Protein AF-A0A942BT96-F1 (afdb_monomer_lite)

Sequence (94 aa):
MSWFSRKPKRSMTAAAWARPEMSVTFRAEIMPGRTREERTFKIAKVFPNGRVTLYDFLGEHREGAFEPINFLREKARASLDGNDPADGKDPDIG

Radius of gyration: 20.71 Å; chains: 1; bounding box: 32×85×43 Å

Foldseek 3Di:
DDDDPPDPDQLCPLVPQDDAQDKWFFDCVVPPPDDRVRRIFGWHDTDSVNWTDTPPDDDTHHPVRTDHDPVVVSVVVVVVVPDDPPPPDDDDDD

pLDDT: mean 77.4, std 19.16, range [46.38, 97.81]

Secondary structure (DSSP, 8-state):
-----------TTTTTT--TT-EEEB-TTTSTT--TTTTEEEEEEE-TTSEEEETTEEEEEEGGGB----HHHHHHHHHHSS------------

Structure (mmCIF, N/CA/C/O backbone):
data_AF-A0A942BT96-F1
#
_entry.id   AF-A0A942BT96-F1
#
loop_
_atom_site.group_PDB
_atom_site.id
_atom_site.type_symbol
_atom_site.label_atom_id
_atom_site.label_alt_id
_atom_site.label_comp_id
_atom_site.label_asym_id
_atom_site.label_entity_id
_atom_site.label_seq_id
_atom_site.pdbx_PDB_ins_code
_atom_site.Cartn_x
_atom_site.Cartn_y
_atom_site.Cartn_z
_atom_site.occupancy
_atom_site.B_iso_or_equiv
_atom_site.auth_seq_id
_atom_site.auth_comp_id
_atom_site.auth_asym_id
_atom_site.auth_atom_id
_atom_site.pdbx_PDB_model_num
ATOM 1 N N . MET A 1 1 ? 20.713 -33.204 -28.687 1.00 46.38 1 MET A N 1
ATOM 2 C CA . MET A 1 1 ? 20.780 -32.085 -27.722 1.00 46.38 1 MET A CA 1
ATOM 3 C C . MET A 1 1 ? 20.427 -30.803 -28.458 1.00 46.38 1 MET A C 1
ATOM 5 O O . MET A 1 1 ? 21.168 -30.415 -29.348 1.00 46.38 1 MET A O 1
ATOM 9 N N . SER A 1 2 ? 19.296 -30.170 -28.150 1.00 49.56 2 SER A N 1
ATOM 10 C CA . SER A 1 2 ? 19.042 -28.792 -28.578 1.00 49.56 2 SER A CA 1
ATOM 11 C C . SER A 1 2 ? 18.363 -28.047 -27.442 1.00 49.56 2 SER A C 1
ATOM 13 O O . SER A 1 2 ? 17.317 -28.451 -26.938 1.00 49.56 2 SER A O 1
ATOM 15 N N . TRP A 1 3 ? 19.077 -27.022 -26.993 1.00 59.47 3 TRP A N 1
ATOM 16 C CA . TRP A 1 3 ? 18.808 -26.171 -25.850 1.00 59.47 3 TRP A CA 1
ATOM 17 C C . TRP A 1 3 ? 17.520 -25.378 -26.069 1.00 59.47 3 TRP A C 1
ATOM 19 O O . TRP A 1 3 ? 17.435 -24.508 -26.934 1.00 59.47 3 TRP A O 1
ATOM 29 N N . PHE A 1 4 ? 16.513 -25.675 -25.254 1.00 56.53 4 PHE A N 1
ATOM 30 C CA . PHE A 1 4 ? 15.266 -24.928 -25.186 1.00 56.53 4 PHE A CA 1
ATOM 31 C C . PHE A 1 4 ? 15.522 -23.487 -24.720 1.00 56.53 4 PHE A C 1
ATOM 33 O O . PHE A 1 4 ? 15.538 -23.208 -23.521 1.00 56.53 4 PHE A O 1
ATOM 40 N N . SER A 1 5 ? 15.634 -22.546 -25.654 1.00 65.44 5 SER A N 1
ATOM 41 C CA . SER A 1 5 ? 15.517 -21.116 -25.354 1.00 65.44 5 SER A CA 1
ATOM 42 C C . SER A 1 5 ? 14.047 -20.760 -25.128 1.00 65.44 5 SER A C 1
ATOM 44 O O . SER A 1 5 ? 13.372 -20.199 -25.994 1.00 65.44 5 SER A O 1
ATOM 46 N N . ARG A 1 6 ? 13.524 -21.099 -23.943 1.00 60.88 6 ARG A N 1
ATOM 47 C CA . ARG A 1 6 ? 12.243 -20.567 -23.463 1.00 60.88 6 ARG A CA 1
ATOM 48 C C . ARG A 1 6 ? 12.425 -19.079 -23.177 1.00 60.88 6 ARG A C 1
ATOM 50 O O . ARG A 1 6 ? 12.892 -18.699 -22.109 1.00 60.88 6 ARG A O 1
ATOM 57 N N . LYS A 1 7 ? 12.040 -18.232 -24.135 1.00 59.62 7 LYS A N 1
ATOM 58 C CA . LYS A 1 7 ? 11.793 -16.805 -23.884 1.00 59.62 7 LYS A CA 1
ATOM 59 C C . LYS A 1 7 ? 10.840 -16.698 -22.683 1.00 59.62 7 LYS A C 1
ATOM 61 O O . LYS A 1 7 ? 9.762 -17.299 -22.744 1.00 59.62 7 LYS A O 1
ATOM 66 N N . PRO A 1 8 ? 11.191 -15.983 -21.600 1.00 55.62 8 PRO A N 1
ATOM 67 C CA . PRO A 1 8 ? 10.271 -15.788 -20.493 1.00 55.62 8 PRO A CA 1
ATOM 68 C C . PRO A 1 8 ? 9.047 -15.041 -21.025 1.00 55.62 8 PRO A C 1
ATOM 70 O O . PRO A 1 8 ? 9.133 -13.909 -21.502 1.00 55.62 8 PRO A O 1
ATOM 73 N N . LYS A 1 9 ? 7.902 -15.724 -21.002 1.00 50.88 9 LYS A N 1
ATOM 74 C CA . LYS A 1 9 ? 6.590 -15.149 -21.291 1.00 50.88 9 LYS A CA 1
ATOM 75 C C . LYS A 1 9 ? 6.412 -14.016 -20.278 1.00 50.88 9 LYS A C 1
ATOM 77 O O . LYS A 1 9 ? 6.278 -14.296 -19.090 1.00 50.88 9 LYS A O 1
ATOM 82 N N . ARG A 1 10 ? 6.487 -12.752 -20.716 1.00 53.31 10 ARG A N 1
ATOM 83 C CA . ARG A 1 10 ? 6.117 -11.595 -19.886 1.00 53.31 10 ARG A CA 1
ATOM 84 C C . ARG A 1 10 ? 4.725 -11.890 -19.333 1.00 53.31 10 ARG A C 1
ATOM 86 O O . ARG A 1 10 ? 3.770 -11.954 -20.106 1.00 53.31 10 ARG A O 1
ATOM 93 N N . SER A 1 11 ? 4.624 -12.162 -18.035 1.00 48.75 11 SER A N 1
ATOM 94 C CA . SER A 1 11 ? 3.346 -12.384 -17.373 1.00 48.75 11 SER A CA 1
ATOM 95 C C . SER A 1 11 ? 2.603 -11.052 -17.366 1.00 48.75 11 SER A C 1
ATOM 97 O O . SER A 1 11 ? 2.797 -10.205 -16.503 1.00 48.75 11 SER A O 1
ATOM 99 N N . MET A 1 12 ? 1.752 -10.845 -18.372 1.00 50.88 12 MET A N 1
ATOM 100 C CA . MET A 1 12 ? 0.878 -9.670 -18.467 1.00 50.88 12 MET A CA 1
ATOM 101 C C . MET A 1 12 ? -0.098 -9.562 -17.280 1.00 50.88 12 MET A C 1
ATOM 103 O O . MET A 1 12 ? -0.777 -8.557 -17.134 1.00 50.88 12 MET A O 1
ATOM 107 N N . THR A 1 13 ? -0.163 -10.572 -16.411 1.00 52.28 13 THR A N 1
ATOM 108 C CA . THR A 1 13 ? -1.025 -10.622 -15.229 1.00 52.28 13 THR A CA 1
ATOM 109 C C . THR A 1 13 ? -0.520 -9.794 -14.050 1.00 52.28 13 THR A C 1
ATOM 111 O O . THR A 1 13 ? -1.339 -9.227 -13.336 1.00 52.28 13 THR A O 1
ATOM 114 N N . ALA A 1 14 ? 0.795 -9.656 -13.846 1.00 52.19 14 ALA A N 1
ATOM 115 C CA . ALA A 1 14 ? 1.317 -8.805 -12.767 1.00 52.19 14 ALA A CA 1
ATOM 116 C C . ALA A 1 14 ? 1.113 -7.306 -13.057 1.00 52.19 14 ALA A C 1
ATOM 118 O O . ALA A 1 14 ? 0.981 -6.511 -12.134 1.00 52.19 14 ALA A O 1
ATOM 119 N N . ALA A 1 15 ? 1.037 -6.937 -14.340 1.00 56.44 15 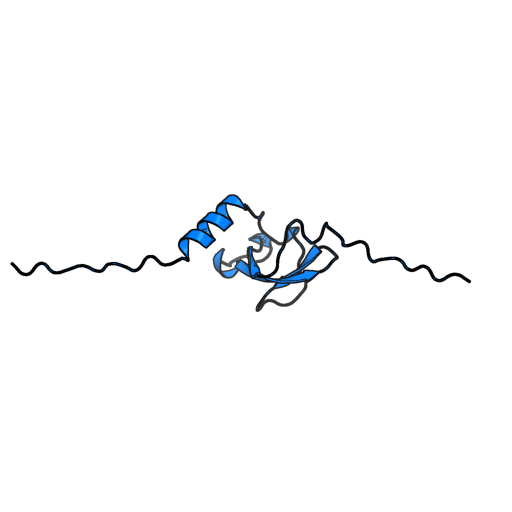ALA A N 1
ATOM 120 C CA . ALA A 1 15 ? 0.823 -5.562 -14.784 1.00 56.44 15 ALA A CA 1
ATOM 121 C C . ALA A 1 15 ? -0.637 -5.080 -14.658 1.00 56.44 15 ALA A C 1
ATOM 123 O O . ALA A 1 15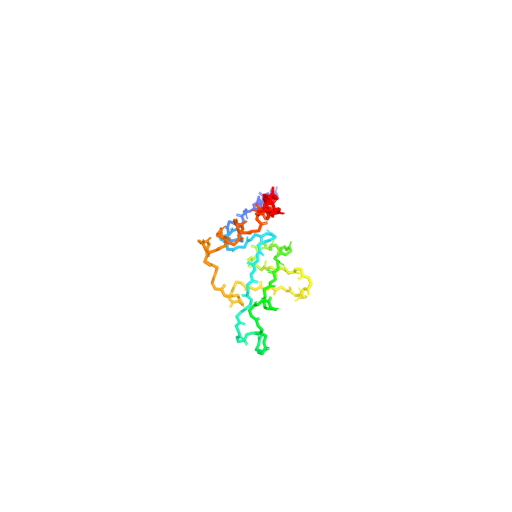 ? -0.897 -3.906 -14.897 1.00 56.44 15 ALA A O 1
ATOM 124 N N . ALA A 1 16 ? -1.596 -5.958 -14.333 1.00 72.44 16 ALA A N 1
ATOM 125 C CA . ALA A 1 16 ? -3.017 -5.627 -14.444 1.00 72.44 16 ALA A CA 1
ATOM 126 C C . ALA A 1 16 ? -3.564 -4.787 -13.272 1.00 72.44 16 ALA A C 1
ATOM 128 O O . ALA A 1 16 ? -4.401 -3.919 -13.507 1.00 72.44 16 ALA A O 1
ATOM 129 N N . TRP A 1 17 ? -3.104 -5.020 -12.034 1.00 86.44 17 TRP A N 1
ATOM 130 C CA . TRP A 1 17 ? -3.676 -4.378 -10.835 1.00 86.44 17 TRP A CA 1
ATOM 131 C C . TRP A 1 17 ? -2.703 -3.463 -10.079 1.00 86.44 17 TRP A C 1
ATOM 133 O O . TRP A 1 17 ? -3.141 -2.565 -9.368 1.00 86.44 17 TRP A O 1
ATOM 143 N N . ALA A 1 18 ? -1.393 -3.665 -10.236 1.00 89.44 18 ALA A N 1
ATOM 144 C CA . ALA A 1 18 ? -0.365 -2.981 -9.461 1.00 89.44 18 ALA A CA 1
ATOM 145 C C . ALA A 1 18 ? 0.710 -2.371 -10.359 1.00 89.44 18 ALA A C 1
ATOM 147 O O . ALA A 1 18 ? 1.140 -2.966 -11.349 1.00 89.44 18 ALA A O 1
ATOM 148 N N . ARG A 1 19 ? 1.212 -1.206 -9.950 1.00 91.12 19 ARG A N 1
ATOM 149 C CA . ARG A 1 19 ? 2.405 -0.568 -10.517 1.00 91.12 19 ARG A CA 1
ATOM 150 C C . ARG A 1 19 ? 3.289 -0.030 -9.385 1.00 91.12 19 ARG A C 1
ATOM 152 O O . ARG A 1 19 ? 2.751 0.297 -8.330 1.00 91.12 19 ARG A O 1
ATOM 159 N N . PRO A 1 20 ? 4.613 0.081 -9.575 1.00 92.69 20 PRO A N 1
ATOM 160 C CA . PRO A 1 20 ? 5.460 0.836 -8.651 1.00 92.69 20 PRO A CA 1
ATOM 161 C C . PRO A 1 20 ? 4.934 2.264 -8.442 1.00 92.69 20 PRO A C 1
ATOM 163 O O . PRO A 1 20 ? 4.295 2.817 -9.337 1.00 92.69 20 PRO A O 1
ATOM 166 N N . GLU A 1 21 ? 5.187 2.839 -7.268 1.00 92.62 21 GLU A N 1
ATOM 167 C CA . GLU A 1 21 ? 4.731 4.163 -6.805 1.00 92.62 21 GLU A CA 1
ATOM 168 C C . GLU A 1 21 ? 3.217 4.335 -6.592 1.00 92.62 21 GLU A C 1
ATOM 170 O O . GLU A 1 21 ? 2.791 5.336 -6.016 1.00 92.62 21 GLU A O 1
ATOM 175 N N . MET A 1 22 ? 2.384 3.369 -6.989 1.00 90.94 22 MET A N 1
ATOM 176 C CA . MET A 1 22 ? 0.938 3.431 -6.757 1.00 90.94 22 MET A CA 1
ATOM 177 C C . MET A 1 22 ? 0.604 3.251 -5.279 1.00 90.94 22 MET A C 1
ATOM 179 O O . MET A 1 22 ? 1.151 2.380 -4.598 1.00 90.94 22 MET A O 1
ATOM 183 N N . SER A 1 23 ? -0.329 4.070 -4.798 1.00 93.12 23 SER A N 1
ATOM 184 C CA . SER A 1 23 ? -0.877 3.948 -3.453 1.00 93.12 23 SER A CA 1
ATOM 185 C C . SER A 1 23 ? -1.911 2.832 -3.385 1.00 93.12 23 SER A C 1
ATOM 187 O O . SER A 1 23 ? -2.842 2.782 -4.186 1.00 93.12 23 SER A O 1
ATOM 189 N N . VAL A 1 24 ? -1.780 1.975 -2.381 1.00 93.81 24 VAL A N 1
ATOM 190 C CA . VAL A 1 24 ? -2.731 0.914 -2.054 1.00 93.81 24 VAL A CA 1
ATOM 191 C C . VAL A 1 24 ? -3.091 0.992 -0.582 1.00 93.81 24 VAL A C 1
ATOM 193 O O . VAL A 1 24 ? -2.255 1.323 0.254 1.00 93.81 24 VAL A O 1
ATOM 196 N N . THR A 1 25 ? -4.341 0.686 -0.259 1.00 95.62 25 THR A N 1
ATOM 197 C CA . THR A 1 25 ? -4.847 0.732 1.114 1.00 95.62 25 THR A CA 1
ATOM 198 C C . THR A 1 25 ? -5.146 -0.685 1.573 1.00 95.62 25 THR A C 1
ATOM 200 O O . THR A 1 25 ? -5.927 -1.374 0.923 1.00 95.62 25 THR A O 1
ATOM 203 N N . PHE A 1 26 ? -4.545 -1.145 2.672 1.00 96.56 26 PHE A N 1
ATOM 204 C CA . PHE A 1 26 ? -4.896 -2.440 3.266 1.00 96.56 26 PHE A CA 1
ATOM 205 C C . PHE A 1 26 ? -6.345 -2.447 3.739 1.00 96.56 26 PHE A C 1
ATOM 207 O O . PHE A 1 26 ? -6.826 -1.439 4.255 1.00 96.56 26 PHE A O 1
ATOM 214 N N . ARG A 1 27 ? -7.031 -3.588 3.633 1.00 96.31 27 ARG A N 1
ATOM 215 C CA . ARG A 1 27 ? -8.401 -3.732 4.147 1.00 96.31 27 ARG A CA 1
ATOM 216 C C . ARG A 1 27 ? -8.440 -3.595 5.677 1.00 96.31 27 ARG A C 1
ATOM 218 O O . ARG A 1 27 ? -7.472 -3.921 6.367 1.00 96.31 27 ARG A O 1
ATOM 225 N N . ALA A 1 28 ? -9.557 -3.104 6.210 1.00 96.00 28 ALA A N 1
ATOM 226 C CA . ALA A 1 28 ? -9.682 -2.761 7.629 1.00 96.00 28 ALA A CA 1
ATOM 227 C C . ALA A 1 28 ? -9.547 -3.985 8.547 1.00 96.00 28 ALA A C 1
ATOM 229 O O . ALA A 1 28 ? -9.023 -3.875 9.648 1.00 96.00 28 ALA A O 1
ATOM 230 N N . GLU A 1 29 ? -9.956 -5.161 8.077 1.00 96.44 29 GLU A N 1
ATOM 231 C CA . GLU A 1 29 ? -9.803 -6.425 8.799 1.00 96.44 29 GLU A CA 1
ATOM 232 C C . GLU A 1 29 ? -8.352 -6.910 8.905 1.00 96.44 29 GLU A C 1
ATOM 234 O O . GLU A 1 29 ? -8.048 -7.712 9.782 1.00 96.44 29 GLU A O 1
ATOM 239 N N . ILE A 1 30 ? -7.456 -6.444 8.030 1.00 94.50 30 ILE A N 1
ATOM 240 C CA . ILE A 1 30 ? -6.032 -6.809 8.072 1.00 94.50 30 ILE A CA 1
ATOM 241 C C . ILE A 1 30 ? -5.277 -5.890 9.030 1.00 94.50 30 ILE A C 1
ATOM 243 O O . ILE A 1 30 ? -4.345 -6.324 9.703 1.00 94.50 30 ILE A O 1
ATOM 247 N N . MET A 1 31 ? -5.694 -4.627 9.116 1.00 93.00 31 MET A N 1
ATOM 248 C CA . MET A 1 31 ? -5.120 -3.627 10.013 1.00 93.00 31 MET A CA 1
ATOM 249 C C . MET A 1 31 ? -6.216 -2.984 10.878 1.00 93.00 31 MET A C 1
ATOM 251 O O . MET A 1 31 ? -6.565 -1.817 10.674 1.00 93.00 31 MET A O 1
ATOM 255 N N . PRO A 1 32 ? -6.787 -3.729 11.840 1.00 94.00 32 PRO A N 1
ATOM 256 C CA . PRO A 1 32 ? -7.824 -3.198 12.713 1.00 94.00 32 PRO A CA 1
ATOM 257 C C . PRO A 1 32 ? -7.283 -2.058 13.585 1.00 94.00 32 PRO A C 1
ATOM 259 O O . PRO A 1 32 ? -6.106 -2.026 13.941 1.00 94.00 32 PRO A O 1
ATOM 262 N N . GLY A 1 33 ? -8.153 -1.107 13.930 1.00 95.88 33 GLY A N 1
ATOM 263 C CA . GLY A 1 33 ? -7.794 0.041 14.771 1.00 95.88 33 GLY A CA 1
ATOM 264 C C . GLY A 1 33 ? -6.917 1.096 14.088 1.00 95.88 33 GLY A C 1
ATOM 265 O O . GLY A 1 33 ? -6.499 2.040 14.750 1.00 95.88 33 GLY A O 1
ATOM 266 N N . ARG A 1 34 ? -6.648 0.964 12.782 1.00 95.38 34 ARG A N 1
ATOM 267 C CA . ARG A 1 34 ? -5.914 1.953 11.983 1.00 95.38 34 ARG A CA 1
ATOM 268 C C . ARG A 1 34 ? -6.844 2.724 11.058 1.00 95.38 34 ARG A C 1
ATOM 270 O O . ARG A 1 34 ? -7.724 2.151 10.402 1.00 95.38 34 ARG A O 1
ATOM 277 N N . THR A 1 35 ? -6.608 4.028 10.970 1.00 94.81 35 THR A N 1
ATOM 278 C CA . THR A 1 35 ? -7.262 4.904 9.993 1.00 94.81 35 THR A CA 1
ATOM 279 C C . THR A 1 35 ? -6.933 4.471 8.566 1.00 94.81 35 THR A C 1
ATOM 281 O O . THR A 1 35 ? -6.046 3.653 8.316 1.00 94.81 35 THR A O 1
ATOM 284 N N . ARG A 1 36 ? -7.683 4.980 7.588 1.00 92.19 36 ARG A N 1
ATOM 285 C CA . ARG A 1 36 ? -7.448 4.627 6.184 1.00 92.19 36 ARG A CA 1
ATOM 286 C C . ARG A 1 36 ? -6.079 5.121 5.713 1.00 92.19 36 ARG A C 1
ATOM 288 O O . ARG A 1 36 ? -5.398 4.433 4.956 1.00 92.19 36 ARG A O 1
ATOM 295 N N . GLU A 1 37 ? -5.693 6.300 6.170 1.00 92.88 37 GLU A N 1
ATOM 296 C CA . GLU A 1 37 ? -4.440 6.975 5.858 1.00 92.88 37 GLU A CA 1
ATOM 297 C C . GLU A 1 37 ? -3.255 6.148 6.369 1.00 92.88 37 GLU A C 1
ATOM 299 O O . GLU A 1 37 ? -2.360 5.837 5.593 1.00 92.88 37 GLU A O 1
ATOM 304 N N . GLU A 1 38 ? -3.314 5.672 7.617 1.00 95.31 38 GLU A N 1
ATOM 305 C CA . GLU A 1 38 ? -2.302 4.773 8.199 1.00 95.31 38 GLU A CA 1
ATOM 306 C C . GLU A 1 38 ? -2.238 3.395 7.523 1.00 95.31 38 GLU A C 1
ATOM 308 O O . GLU A 1 38 ? -1.220 2.711 7.601 1.00 95.31 38 GLU A O 1
ATOM 313 N N . ARG A 1 39 ? -3.325 2.964 6.873 1.00 95.62 39 ARG A N 1
ATOM 314 C CA . ARG A 1 39 ? -3.382 1.717 6.093 1.00 95.62 39 ARG A CA 1
ATOM 315 C C . ARG A 1 39 ? -2.946 1.897 4.641 1.00 95.62 39 ARG A C 1
ATOM 317 O O . ARG A 1 39 ? -2.951 0.916 3.895 1.00 95.62 39 ARG A O 1
ATOM 324 N N . THR A 1 40 ? -2.634 3.119 4.213 1.00 95.25 40 THR A N 1
ATOM 325 C CA . THR A 1 40 ? -2.280 3.428 2.827 1.00 95.25 40 THR A CA 1
ATOM 326 C C . THR A 1 40 ? -0.771 3.500 2.660 1.00 95.25 40 THR A C 1
ATOM 328 O O . THR A 1 40 ? -0.101 4.309 3.289 1.00 95.25 40 THR A O 1
ATOM 331 N N . PHE A 1 41 ? -0.245 2.682 1.756 1.00 95.75 41 PHE A N 1
ATOM 332 C CA . PHE A 1 41 ? 1.182 2.568 1.470 1.00 95.75 41 PHE A CA 1
ATOM 333 C C . PHE A 1 41 ? 1.439 2.714 -0.025 1.00 95.75 41 PHE A C 1
ATOM 335 O O . PHE A 1 41 ? 0.550 2.485 -0.845 1.00 95.75 41 PHE A O 1
ATOM 342 N N . LYS A 1 42 ? 2.672 3.063 -0.393 1.00 95.81 42 LYS A N 1
ATOM 343 C CA . LYS A 1 42 ? 3.120 3.053 -1.789 1.00 95.81 42 LYS A CA 1
ATOM 344 C C . LYS A 1 42 ? 3.763 1.715 -2.137 1.00 95.81 42 LYS A C 1
ATOM 346 O O . LYS A 1 42 ? 4.532 1.162 -1.350 1.00 95.81 42 LYS A O 1
ATOM 351 N N . ILE A 1 43 ? 3.480 1.214 -3.334 1.00 95.69 43 ILE A N 1
ATOM 352 C CA . ILE A 1 43 ? 4.124 0.017 -3.877 1.00 95.69 43 ILE A CA 1
ATOM 353 C C . ILE A 1 43 ? 5.577 0.333 -4.238 1.00 95.69 43 ILE A C 1
ATOM 355 O O . ILE A 1 43 ? 5.833 1.192 -5.076 1.00 95.69 43 ILE A O 1
ATOM 359 N N . ALA A 1 44 ? 6.517 -0.422 -3.672 1.00 96.75 44 ALA A N 1
ATOM 360 C CA . ALA A 1 44 ? 7.939 -0.329 -4.001 1.00 96.75 44 ALA A CA 1
ATOM 361 C C . ALA A 1 44 ? 8.308 -1.209 -5.204 1.00 96.75 44 ALA A C 1
ATOM 363 O O . ALA A 1 44 ? 9.031 -0.791 -6.107 1.00 96.75 44 ALA A O 1
ATOM 364 N N . LYS A 1 45 ? 7.807 -2.450 -5.248 1.00 94.75 45 LYS A N 1
ATOM 365 C CA . LYS A 1 45 ? 8.103 -3.394 -6.335 1.00 94.75 45 LYS A CA 1
ATOM 366 C C . LYS A 1 45 ? 6.930 -4.324 -6.598 1.00 94.75 45 LYS A C 1
ATOM 368 O O . LYS A 1 45 ? 6.284 -4.793 -5.667 1.00 94.75 45 LYS A O 1
ATOM 373 N N . VAL A 1 46 ? 6.715 -4.639 -7.875 1.00 94.12 46 VAL A N 1
ATOM 374 C CA . VAL A 1 46 ? 5.747 -5.644 -8.333 1.00 94.12 46 VAL A CA 1
ATOM 375 C C . VAL A 1 46 ? 6.501 -6.873 -8.835 1.00 94.12 46 VAL A C 1
ATOM 377 O O . VAL A 1 46 ? 7.415 -6.765 -9.655 1.00 94.12 46 VAL A O 1
ATOM 380 N N . PHE A 1 47 ? 6.128 -8.049 -8.341 1.00 92.19 47 PHE A N 1
ATOM 381 C CA . PHE A 1 47 ? 6.731 -9.321 -8.722 1.00 92.19 4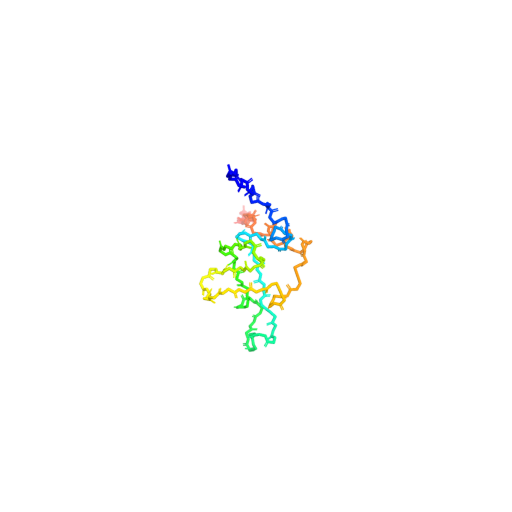7 PHE A CA 1
ATOM 382 C C . PHE A 1 47 ? 5.943 -10.005 -9.849 1.00 92.19 47 PHE A C 1
ATOM 384 O O . PHE A 1 47 ? 4.725 -9.841 -9.945 1.00 92.19 47 PHE A O 1
ATOM 391 N N . PRO A 1 48 ? 6.589 -10.853 -10.676 1.00 86.75 48 PRO A N 1
ATOM 392 C CA . PRO A 1 48 ? 5.923 -11.540 -11.789 1.00 86.75 48 PRO A CA 1
ATOM 393 C C . PRO A 1 48 ? 4.751 -12.450 -11.388 1.00 86.75 48 PRO A C 1
ATOM 395 O O . PRO A 1 48 ? 3.929 -12.787 -12.241 1.00 86.75 48 PRO A O 1
ATOM 398 N N . ASN A 1 49 ? 4.687 -12.855 -10.114 1.00 86.69 49 ASN A N 1
ATOM 399 C CA . ASN A 1 49 ? 3.624 -13.669 -9.518 1.00 86.69 49 ASN A CA 1
ATOM 400 C C . ASN A 1 49 ? 2.418 -12.837 -9.026 1.00 86.69 49 ASN A C 1
ATOM 402 O O . ASN A 1 49 ? 1.504 -13.399 -8.424 1.00 86.69 49 ASN A O 1
ATOM 406 N N . GLY A 1 50 ? 2.424 -11.518 -9.246 1.00 88.00 50 GLY A N 1
ATOM 407 C CA . GLY A 1 50 ? 1.367 -10.602 -8.820 1.00 88.00 50 GLY A CA 1
ATOM 408 C C . GLY A 1 50 ? 1.428 -10.201 -7.345 1.00 88.00 50 GLY A C 1
ATOM 409 O O . GLY A 1 50 ? 0.461 -9.628 -6.854 1.00 88.00 50 GLY A O 1
ATOM 410 N N . ARG A 1 51 ? 2.517 -10.506 -6.627 1.00 94.12 51 ARG A N 1
ATOM 411 C CA . ARG A 1 51 ? 2.779 -9.967 -5.284 1.00 94.12 51 ARG A CA 1
ATOM 412 C C . ARG A 1 51 ? 3.472 -8.610 -5.356 1.00 94.12 51 ARG A C 1
ATOM 414 O O . ARG A 1 51 ? 4.127 -8.300 -6.352 1.00 94.12 51 ARG A O 1
ATOM 421 N N . VAL A 1 52 ? 3.370 -7.833 -4.283 1.00 95.81 52 VAL A N 1
ATOM 422 C CA . VAL A 1 52 ? 4.031 -6.529 -4.146 1.00 95.81 52 VAL A CA 1
ATOM 423 C C . VAL A 1 52 ? 4.796 -6.415 -2.834 1.00 95.81 52 VAL A C 1
ATOM 425 O O . VAL A 1 52 ? 4.383 -6.985 -1.825 1.00 95.81 52 VAL A O 1
ATOM 428 N N . THR A 1 53 ? 5.881 -5.648 -2.839 1.00 97.75 53 THR A N 1
ATOM 429 C CA . THR A 1 53 ? 6.451 -5.059 -1.619 1.00 97.75 53 THR A CA 1
ATOM 430 C C . THR A 1 53 ? 6.070 -3.589 -1.546 1.00 97.75 53 THR A C 1
ATOM 432 O O . THR A 1 53 ? 5.808 -2.948 -2.568 1.00 97.75 53 THR A O 1
ATOM 435 N N . LEU A 1 54 ? 6.044 -3.055 -0.333 1.00 97.81 54 LEU A N 1
ATOM 436 C CA . LEU A 1 54 ? 5.635 -1.687 -0.044 1.00 97.81 54 LEU A CA 1
ATOM 437 C C . LEU A 1 54 ? 6.819 -0.903 0.526 1.00 97.81 54 LEU A C 1
ATOM 439 O O . LEU A 1 54 ? 7.733 -1.493 1.106 1.00 97.81 54 LEU A O 1
ATOM 443 N N . TYR A 1 55 ? 6.802 0.416 0.362 1.00 97.56 55 TYR A N 1
ATOM 444 C CA . TYR A 1 55 ? 7.713 1.281 1.108 1.00 97.56 55 TYR A CA 1
ATOM 445 C C . TYR A 1 55 ? 7.362 1.243 2.595 1.00 97.56 55 TYR A C 1
ATO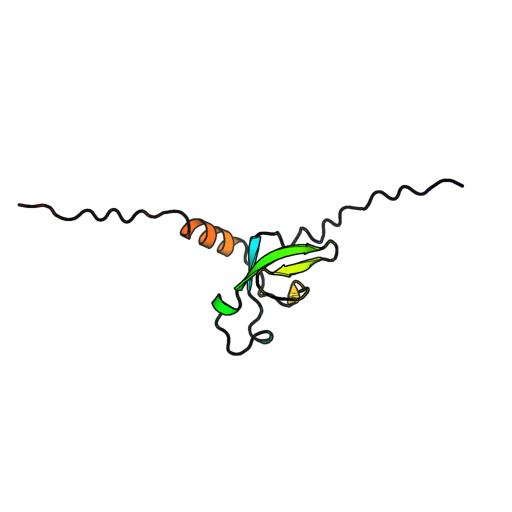M 447 O O . TYR A 1 55 ? 6.183 1.216 2.951 1.00 97.56 55 TYR A O 1
ATOM 455 N N . ASP A 1 56 ? 8.395 1.191 3.439 1.00 94.50 56 ASP A N 1
ATOM 456 C CA . ASP A 1 56 ? 8.297 1.228 4.905 1.00 94.50 56 ASP A CA 1
ATOM 457 C C . ASP A 1 56 ? 7.404 0.139 5.532 1.00 94.50 56 ASP A C 1
ATOM 459 O O . ASP A 1 56 ? 7.024 0.224 6.700 1.00 94.50 56 ASP A O 1
ATOM 463 N N . PHE A 1 57 ? 7.091 -0.924 4.782 1.00 95.56 57 PHE A N 1
ATOM 464 C CA . PHE A 1 57 ? 6.284 -2.039 5.264 1.00 95.56 57 PHE A CA 1
ATOM 465 C C . PHE A 1 57 ? 6.814 -3.378 4.749 1.00 95.56 57 PHE A C 1
ATOM 467 O O . PHE A 1 57 ? 6.905 -3.633 3.546 1.00 95.56 57 PHE A O 1
ATOM 474 N N . LEU A 1 58 ? 7.185 -4.247 5.689 1.00 95.00 58 LEU A N 1
ATOM 475 C CA . LEU A 1 58 ? 7.887 -5.492 5.397 1.00 95.00 58 LEU A CA 1
ATOM 476 C C . LEU A 1 58 ? 6.958 -6.564 4.802 1.00 95.00 58 LEU A C 1
ATOM 478 O O . LEU A 1 58 ? 5.759 -6.627 5.081 1.00 95.00 58 LEU A O 1
ATOM 482 N N . GLY A 1 59 ? 7.550 -7.456 4.007 1.00 95.94 59 GLY A N 1
ATOM 483 C CA . GLY A 1 59 ? 6.885 -8.635 3.450 1.00 95.94 59 GLY A CA 1
ATOM 484 C C . GLY A 1 59 ? 6.274 -8.444 2.058 1.00 95.94 59 GLY A C 1
ATOM 485 O O . GLY A 1 59 ? 6.231 -7.346 1.505 1.00 95.94 59 GLY A O 1
ATOM 486 N N . GLU A 1 60 ? 5.821 -9.562 1.486 1.00 96.50 60 GLU A N 1
ATOM 487 C CA . GLU A 1 60 ? 5.163 -9.615 0.179 1.00 96.50 60 GLU A CA 1
ATOM 488 C C . GLU A 1 60 ? 3.649 -9.785 0.317 1.00 96.50 60 GLU A C 1
ATOM 490 O O . GLU A 1 60 ? 3.168 -10.747 0.924 1.00 96.50 60 GLU A O 1
ATOM 495 N N . HIS A 1 61 ? 2.898 -8.925 -0.363 1.00 96.12 61 HIS A N 1
ATOM 496 C CA . HIS A 1 61 ? 1.446 -8.826 -0.236 1.00 96.12 61 HIS A CA 1
ATOM 497 C C . HIS A 1 61 ? 0.745 -9.175 -1.545 1.00 96.12 61 HIS A C 1
ATOM 499 O O . HIS A 1 61 ? 1.287 -8.968 -2.630 1.00 96.12 61 HIS A O 1
ATOM 505 N N . ARG A 1 62 ? -0.463 -9.736 -1.451 1.00 94.81 62 ARG A N 1
ATOM 506 C CA . ARG A 1 62 ? -1.314 -10.071 -2.607 1.00 94.81 62 ARG A CA 1
ATOM 507 C C . ARG A 1 62 ? -2.430 -9.040 -2.734 1.00 94.81 62 ARG A C 1
ATOM 509 O O . ARG A 1 62 ? -2.847 -8.485 -1.727 1.00 94.81 62 ARG A O 1
ATOM 516 N N . GLU A 1 63 ? -2.964 -8.878 -3.940 1.00 93.69 63 GLU A N 1
ATOM 517 C CA . GLU A 1 63 ? -4.080 -7.969 -4.248 1.00 93.69 63 GLU A CA 1
ATOM 518 C C . GLU A 1 63 ? -5.232 -8.037 -3.231 1.00 93.69 63 GLU A C 1
ATOM 520 O O . GLU A 1 63 ? -5.665 -7.012 -2.723 1.00 93.69 63 GLU A O 1
ATOM 525 N N . GLY A 1 64 ? -5.673 -9.243 -2.852 1.00 93.19 64 GLY A N 1
ATOM 526 C CA . GLY A 1 64 ? -6.796 -9.432 -1.921 1.00 93.19 64 GLY A CA 1
ATOM 527 C C . GLY A 1 64 ? -6.570 -8.924 -0.488 1.00 93.19 64 GLY A C 1
ATOM 528 O O . GLY A 1 64 ? -7.508 -8.934 0.311 1.00 93.19 64 GLY A O 1
ATOM 529 N N . ALA A 1 65 ? -5.349 -8.494 -0.152 1.00 95.44 65 ALA A N 1
ATOM 530 C CA . ALA A 1 65 ? -5.060 -7.806 1.102 1.00 95.44 65 ALA A CA 1
ATOM 531 C C . ALA A 1 65 ? -5.464 -6.321 1.077 1.00 95.44 65 ALA A C 1
ATOM 533 O O . ALA A 1 65 ? -5.573 -5.681 2.125 1.00 95.44 65 ALA A O 1
ATOM 534 N N . PHE A 1 66 ? -5.700 -5.769 -0.110 1.00 95.38 66 PHE A N 1
ATOM 535 C CA . PHE A 1 66 ? -5.985 -4.360 -0.312 1.00 95.38 66 PHE A CA 1
ATOM 536 C C . PHE A 1 66 ? -7.467 -4.119 -0.595 1.00 95.38 66 PHE A C 1
ATOM 538 O O . PHE A 1 66 ? -8.212 -5.006 -1.017 1.00 95.38 66 PHE A O 1
ATOM 545 N N . GLU A 1 67 ? -7.909 -2.901 -0.307 1.00 93.56 67 GLU A N 1
ATOM 546 C CA . GLU A 1 67 ? -9.194 -2.399 -0.767 1.00 93.56 67 GLU A CA 1
ATOM 547 C C . GLU A 1 67 ? -9.205 -2.360 -2.310 1.00 93.56 67 GLU A C 1
ATOM 549 O O . GLU A 1 67 ? -8.168 -2.080 -2.920 1.00 93.56 67 GLU A O 1
ATOM 554 N N . PRO A 1 68 ? -10.355 -2.611 -2.965 1.00 89.44 68 PRO A N 1
ATOM 555 C CA . PRO A 1 68 ? -10.457 -2.528 -4.417 1.00 89.44 68 PRO A CA 1
ATOM 556 C C . PRO A 1 68 ? -10.024 -1.151 -4.935 1.00 89.44 68 PRO A C 1
ATOM 558 O O . PRO A 1 68 ? -10.530 -0.115 -4.491 1.00 89.44 68 PRO A O 1
ATOM 561 N N . ILE A 1 69 ? -9.105 -1.132 -5.902 1.00 81.25 69 ILE A N 1
ATOM 562 C CA . ILE A 1 69 ? -8.609 0.112 -6.492 1.00 81.25 69 ILE A CA 1
ATOM 563 C C . ILE A 1 69 ? -9.684 0.677 -7.421 1.00 81.25 69 ILE A C 1
ATOM 565 O O . ILE A 1 69 ? -9.962 0.137 -8.490 1.00 81.25 69 ILE A O 1
ATOM 569 N N . ASN A 1 70 ? -10.289 1.799 -7.030 1.00 75.38 70 ASN A N 1
ATOM 570 C CA . ASN A 1 70 ? -11.159 2.554 -7.922 1.00 75.38 70 ASN A CA 1
ATOM 571 C C . ASN A 1 70 ? -10.319 3.569 -8.715 1.00 75.38 70 ASN A C 1
ATOM 573 O O . ASN A 1 70 ? -10.059 4.679 -8.244 1.00 75.38 70 ASN A O 1
ATOM 577 N N . PHE A 1 71 ? -9.892 3.182 -9.920 1.00 64.88 71 PHE A N 1
ATOM 578 C CA . PHE A 1 71 ? -8.984 3.966 -10.772 1.00 64.88 71 PHE A CA 1
ATOM 579 C C . PHE A 1 71 ? -9.496 5.382 -11.102 1.00 64.88 71 PHE A C 1
ATOM 581 O O . PHE A 1 71 ? -8.700 6.302 -11.284 1.00 64.88 71 PHE A O 1
ATOM 588 N N . LEU A 1 72 ? -10.818 5.593 -11.118 1.00 59.16 72 LEU A N 1
ATOM 589 C CA . LEU A 1 72 ? -11.430 6.917 -11.305 1.00 59.16 72 LEU A CA 1
ATOM 590 C C . LEU A 1 72 ? -11.104 7.875 -10.148 1.00 59.16 72 LEU A C 1
ATOM 592 O O . LEU A 1 72 ? -10.905 9.070 -10.360 1.00 59.16 72 LEU A O 1
ATOM 596 N N . ARG A 1 73 ? -11.009 7.347 -8.922 1.00 57.75 73 ARG A N 1
ATOM 597 C CA . ARG A 1 73 ? -10.730 8.129 -7.711 1.00 57.75 73 ARG A CA 1
ATOM 598 C C . ARG A 1 73 ? -9.245 8.436 -7.545 1.00 57.75 73 ARG A C 1
ATOM 600 O O . ARG A 1 73 ? -8.904 9.496 -7.027 1.00 57.75 73 ARG A O 1
ATOM 607 N N . GLU A 1 74 ? -8.370 7.528 -7.975 1.00 57.72 74 GLU A N 1
ATOM 608 C CA . GLU A 1 74 ? -6.917 7.739 -7.937 1.00 57.72 74 GLU A CA 1
ATOM 609 C C . GLU A 1 74 ? -6.513 8.923 -8.822 1.00 57.72 74 GLU A C 1
ATOM 611 O O . GLU A 1 74 ? -5.802 9.812 -8.359 1.00 57.72 74 GLU A O 1
ATOM 616 N N . LYS A 1 75 ? -7.059 8.998 -10.047 1.00 56.97 75 LYS A N 1
ATOM 617 C CA . LYS A 1 75 ? -6.808 10.120 -10.962 1.00 56.97 75 LYS A CA 1
ATOM 618 C C . LYS A 1 75 ? -7.189 11.462 -10.331 1.00 56.97 75 LYS A C 1
ATOM 620 O O . LYS A 1 75 ? -6.404 12.397 -10.400 1.00 56.97 75 LYS A O 1
ATOM 625 N N . ALA A 1 76 ? -8.340 11.534 -9.659 1.00 58.16 76 ALA A N 1
ATOM 626 C CA . ALA A 1 76 ? -8.785 12.751 -8.980 1.00 58.16 76 ALA A CA 1
ATOM 627 C C . ALA A 1 76 ? -7.868 13.161 -7.811 1.00 58.16 76 ALA A C 1
ATOM 629 O O . ALA A 1 76 ? -7.609 14.345 -7.635 1.00 58.16 76 ALA A O 1
ATOM 630 N N . ARG A 1 77 ? -7.334 12.205 -7.033 1.00 59.72 77 ARG A N 1
ATOM 631 C CA . ARG A 1 77 ? -6.369 12.505 -5.954 1.00 59.72 77 ARG A CA 1
ATOM 632 C C . ARG A 1 77 ? -5.023 12.975 -6.501 1.00 59.72 77 ARG A C 1
ATOM 634 O O . ARG A 1 77 ? -4.461 13.911 -5.953 1.00 59.72 77 ARG A O 1
ATOM 641 N N . ALA A 1 78 ? -4.544 12.377 -7.592 1.00 58.81 78 ALA A N 1
ATOM 642 C CA . ALA A 1 78 ? -3.330 12.832 -8.269 1.00 58.81 78 ALA A CA 1
ATOM 643 C C . ALA A 1 78 ? -3.486 14.245 -8.863 1.00 58.81 78 ALA A C 1
ATOM 645 O O . ALA A 1 78 ? -2.511 14.978 -8.961 1.00 58.81 78 ALA A O 1
ATOM 646 N N . SER A 1 79 ? -4.707 14.641 -9.240 1.00 55.06 79 SER A N 1
ATOM 647 C CA . SER A 1 79 ? -5.008 15.995 -9.726 1.00 55.06 79 SER A CA 1
ATOM 648 C C . SER A 1 79 ? -5.140 17.050 -8.620 1.00 55.06 79 SER A C 1
ATOM 650 O O . SER A 1 79 ? -5.061 18.227 -8.935 1.00 55.06 79 SER A O 1
ATOM 652 N N . LEU A 1 80 ? -5.332 16.657 -7.354 1.00 55.16 80 LEU A N 1
ATOM 653 C CA . LEU A 1 80 ? -5.460 17.577 -6.210 1.00 55.16 80 LEU A CA 1
ATOM 654 C C . LEU A 1 80 ? -4.113 17.912 -5.538 1.00 55.16 80 LEU A C 1
ATOM 656 O O . LEU A 1 80 ? -4.037 18.879 -4.794 1.00 55.16 80 LEU A O 1
ATOM 660 N N . ASP A 1 81 ? -3.060 17.127 -5.784 1.00 53.94 81 ASP A N 1
ATOM 661 C CA . ASP A 1 81 ? -1.702 17.359 -5.247 1.00 53.94 81 ASP A CA 1
ATOM 662 C C . ASP A 1 81 ? -0.875 18.331 -6.122 1.00 53.94 81 ASP A C 1
ATOM 664 O O . ASP A 1 81 ? 0.234 18.734 -5.777 1.00 53.94 81 ASP A O 1
ATOM 668 N N . GLY A 1 82 ? -1.411 18.732 -7.278 1.00 50.19 82 GLY A N 1
ATOM 669 C CA . GLY A 1 82 ? -0.773 19.679 -8.184 1.00 50.19 82 GLY A CA 1
ATOM 670 C C . GLY A 1 82 ? -1.184 21.120 -7.895 1.00 50.19 82 GLY A C 1
ATOM 671 O O . GLY A 1 82 ? -2.158 21.570 -8.473 1.00 50.19 82 GLY A O 1
ATOM 672 N N . ASN A 1 83 ? -0.406 21.825 -7.065 1.00 52.97 83 ASN A N 1
ATOM 673 C CA . ASN A 1 83 ? -0.293 23.295 -7.007 1.00 52.97 83 ASN A CA 1
ATOM 674 C C . ASN A 1 83 ? -1.591 24.102 -7.239 1.00 52.97 83 ASN A C 1
ATOM 676 O O . ASN A 1 83 ? -1.833 24.579 -8.346 1.00 52.97 83 ASN A O 1
ATOM 680 N N . ASP A 1 84 ? -2.315 24.408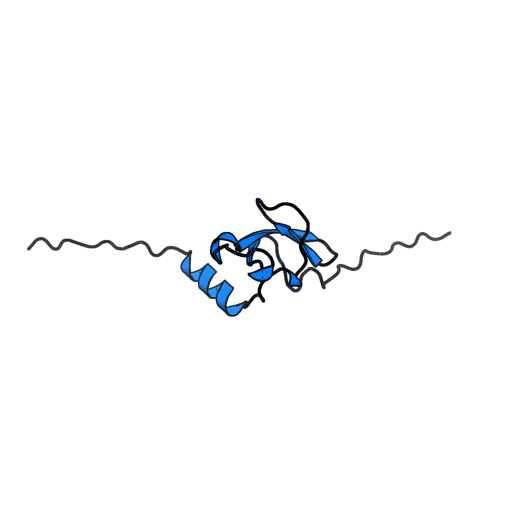 -6.164 1.00 53.06 84 ASP A N 1
ATOM 681 C CA . ASP A 1 84 ? -3.023 25.687 -6.071 1.00 53.06 84 ASP A CA 1
ATOM 682 C C . ASP A 1 84 ? -2.116 26.648 -5.286 1.00 53.06 84 ASP A C 1
ATOM 684 O O . ASP A 1 84 ? -2.038 26.544 -4.056 1.00 53.06 84 ASP A O 1
ATOM 688 N N . PRO A 1 85 ? -1.361 27.556 -5.938 1.00 49.94 85 PRO A N 1
ATOM 689 C CA . PRO A 1 85 ? -0.798 28.679 -5.215 1.00 49.94 85 PRO A CA 1
ATOM 690 C C . PRO A 1 85 ? -1.983 29.474 -4.674 1.00 49.94 85 PRO A C 1
ATOM 692 O O . PRO A 1 85 ? -2.799 29.992 -5.436 1.00 49.94 85 PRO A O 1
ATOM 695 N N . ALA A 1 86 ? -2.093 29.534 -3.349 1.00 50.66 86 ALA A N 1
ATOM 696 C CA . ALA A 1 86 ? -2.938 30.504 -2.687 1.00 50.66 86 ALA A CA 1
ATOM 697 C C . ALA A 1 86 ? -2.503 31.892 -3.178 1.00 50.66 86 ALA A C 1
ATOM 699 O O . ALA A 1 86 ? -1.496 32.429 -2.714 1.00 50.66 86 ALA A O 1
ATOM 700 N N . ASP A 1 87 ? -3.235 32.448 -4.146 1.00 52.59 87 ASP A N 1
ATOM 701 C CA . ASP A 1 87 ? -3.180 33.867 -4.479 1.00 52.59 87 ASP A CA 1
ATOM 702 C C . ASP A 1 87 ? -3.812 34.600 -3.295 1.00 52.59 87 ASP A C 1
ATOM 704 O O . ASP A 1 87 ? -4.996 34.931 -3.260 1.00 52.59 87 ASP A O 1
ATOM 708 N N . GLY A 1 88 ? -3.011 34.740 -2.240 1.00 57.66 88 GLY A N 1
ATOM 709 C CA . GLY A 1 88 ? -3.259 35.658 -1.150 1.00 57.66 88 GLY A CA 1
ATOM 710 C C . GLY A 1 88 ? -3.113 37.070 -1.688 1.00 57.66 88 GLY A C 1
ATOM 711 O O . GLY A 1 88 ? -2.071 37.697 -1.516 1.00 57.66 88 GLY A O 1
ATOM 712 N N . LYS A 1 89 ? -4.152 37.558 -2.361 1.00 50.28 89 LYS A N 1
ATOM 713 C CA . LYS A 1 89 ? -4.346 38.981 -2.604 1.00 50.28 89 LYS A CA 1
ATOM 714 C C . LYS A 1 89 ? -5.237 39.555 -1.509 1.00 50.28 89 LYS A C 1
ATOM 716 O O . LYS A 1 89 ? -6.453 39.435 -1.572 1.00 50.28 89 LYS A O 1
ATOM 721 N N . ASP A 1 90 ? -4.603 40.197 -0.538 1.00 61.62 90 ASP A N 1
ATOM 722 C CA . ASP A 1 90 ? -5.152 41.333 0.212 1.00 61.62 90 ASP A CA 1
ATOM 723 C C . ASP A 1 90 ? -3.941 42.162 0.702 1.00 61.62 90 ASP A C 1
ATOM 725 O O . ASP A 1 90 ? -2.940 41.534 1.067 1.00 61.62 90 ASP A O 1
ATOM 729 N N . PRO A 1 91 ? -3.921 43.515 0.665 1.00 55.72 91 PRO A N 1
ATOM 730 C CA . PRO A 1 91 ? -5.068 44.412 0.820 1.00 55.72 91 PRO A CA 1
ATOM 731 C C . PRO A 1 91 ? -5.191 45.533 -0.229 1.00 55.72 91 PRO A C 1
ATOM 733 O O . PRO A 1 91 ? -4.202 46.088 -0.714 1.00 55.72 91 PRO A O 1
ATOM 736 N N . ASP A 1 92 ? -6.430 45.923 -0.524 1.00 55.12 92 ASP A N 1
ATOM 737 C CA . ASP A 1 92 ? -6.739 47.219 -1.136 1.00 55.12 92 ASP A CA 1
ATOM 738 C C . ASP A 1 92 ? -6.667 48.292 -0.035 1.00 55.12 92 ASP A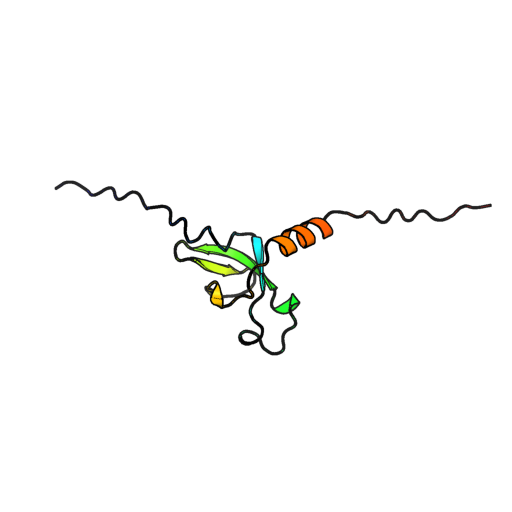 C 1
ATOM 740 O O . ASP A 1 92 ? -7.511 48.357 0.859 1.00 55.12 92 ASP A O 1
ATOM 744 N N . ILE A 1 93 ? -5.588 49.077 -0.045 1.00 53.59 93 ILE A N 1
ATOM 745 C CA . ILE A 1 93 ? -5.458 50.282 0.778 1.00 53.59 93 ILE A CA 1
ATOM 746 C C . ILE A 1 93 ? -6.230 51.390 0.056 1.00 53.59 93 ILE A C 1
ATOM 748 O O . ILE A 1 93 ? -5.741 51.926 -0.941 1.00 53.59 93 ILE A O 1
ATOM 752 N N . GLY A 1 94 ? -7.425 51.695 0.562 1.00 59.19 94 GLY A N 1
ATOM 753 C CA . GLY A 1 94 ? -8.199 52.898 0.240 1.00 59.19 94 GLY A CA 1
ATOM 754 C C . GLY A 1 94 ? -7.915 54.046 1.198 1.00 59.19 94 GLY A C 1
ATOM 755 O O . GLY A 1 94 ? -7.652 53.769 2.392 1.00 59.19 94 GLY A O 1
#